Protein AF-A0A4V1UV53-F1 (afdb_monomer_lite)

pLDDT: mean 83.76, std 18.91, range [35.44, 98.06]

Secondary structure (DSSP, 8-state):
-----------PPP-PPPHHHHHH--TT-BHHHHHHHHTS--SEEEEEE-TTS-EEEEEEEE-TTS-EEEEEEETTEEEEEEEE-TTSPPPP-

Structure (mmCIF, N/CA/C/O backbone):
data_AF-A0A4V1UV53-F1
#
_entry.id   AF-A0A4V1UV53-F1
#
loop_
_atom_site.group_PDB
_atom_site.id
_atom_site.type_symbol
_atom_site.label_atom_id
_atom_site.label_alt_id
_atom_site.label_comp_id
_atom_site.label_asym_id
_atom_site.label_entity_id
_atom_site.label_seq_id
_atom_site.pdbx_PDB_ins_code
_atom_site.Cartn_x
_atom_site.Cartn_y
_atom_site.Cartn_z
_atom_site.occupancy
_atom_site.B_iso_or_equiv
_atom_site.auth_seq_id
_atom_site.auth_comp_id
_atom_site.auth_asym_id
_atom_site.auth_atom_id
_atom_site.pdbx_PDB_model_num
ATOM 1 N N . MET A 1 1 ? 21.544 -8.860 33.451 1.00 40.00 1 MET A N 1
ATOM 2 C CA . MET A 1 1 ? 21.473 -8.781 31.979 1.00 40.00 1 MET A CA 1
ATOM 3 C C . MET A 1 1 ? 20.054 -9.144 31.585 1.00 40.00 1 MET A C 1
ATOM 5 O O . MET A 1 1 ? 19.663 -10.273 31.836 1.00 40.00 1 MET A O 1
ATOM 9 N N . SER A 1 2 ? 19.265 -8.195 31.082 1.00 39.00 2 SER A N 1
ATOM 10 C CA . SER A 1 2 ? 17.912 -8.469 30.586 1.00 39.00 2 SER A CA 1
ATOM 11 C C . SER A 1 2 ? 17.905 -8.157 29.099 1.00 39.00 2 SER A C 1
ATOM 13 O O . SER A 1 2 ? 17.986 -6.995 28.712 1.00 39.00 2 SER A O 1
ATOM 15 N N . ALA A 1 3 ? 17.897 -9.205 28.282 1.00 42.25 3 ALA A N 1
ATOM 16 C CA . ALA A 1 3 ? 17.638 -9.116 26.856 1.00 42.25 3 ALA A CA 1
ATOM 17 C C . ALA A 1 3 ? 16.131 -9.286 26.658 1.00 42.25 3 ALA A C 1
ATOM 19 O O . ALA A 1 3 ? 15.566 -10.293 27.082 1.00 42.25 3 ALA A O 1
ATOM 20 N N . LEU A 1 4 ? 15.480 -8.305 26.036 1.00 40.34 4 LEU A N 1
ATOM 21 C CA . LEU A 1 4 ? 14.084 -8.405 25.632 1.00 40.34 4 LEU A CA 1
ATOM 22 C C . LEU A 1 4 ? 13.873 -7.687 24.302 1.00 40.34 4 LEU A C 1
ATOM 24 O O . LEU A 1 4 ? 14.301 -6.552 24.116 1.00 40.34 4 LEU A O 1
ATOM 28 N N . ALA A 1 5 ? 13.166 -8.411 23.437 1.00 35.44 5 ALA A N 1
ATOM 29 C CA . ALA A 1 5 ? 12.631 -8.051 22.135 1.00 35.44 5 ALA A CA 1
ATOM 30 C C . ALA A 1 5 ? 13.660 -7.819 21.017 1.00 35.44 5 ALA A C 1
ATOM 32 O O . ALA A 1 5 ? 14.179 -6.726 20.807 1.00 35.44 5 ALA A O 1
ATOM 33 N N . PHE A 1 6 ? 13.833 -8.860 20.196 1.00 35.44 6 PHE A N 1
ATOM 34 C CA . PHE A 1 6 ? 14.094 -8.670 18.777 1.00 35.44 6 PHE A CA 1
ATOM 35 C C . PHE A 1 6 ? 13.020 -7.721 18.229 1.00 35.44 6 PHE A C 1
ATOM 37 O O . PHE A 1 6 ? 11.888 -8.131 17.971 1.00 35.44 6 PHE A O 1
ATOM 44 N N . VAL A 1 7 ? 13.376 -6.450 18.036 1.00 45.84 7 VAL A N 1
ATOM 45 C CA . VAL A 1 7 ? 12.745 -5.608 17.022 1.00 45.84 7 VAL A CA 1
ATOM 46 C C . VAL A 1 7 ? 13.142 -6.242 15.699 1.00 45.84 7 VAL A C 1
ATOM 48 O O . VAL A 1 7 ? 14.133 -5.879 15.069 1.00 45.84 7 VAL A O 1
ATOM 51 N N . GLY A 1 8 ? 12.411 -7.285 15.318 1.00 39.47 8 GLY A N 1
ATOM 52 C CA . GLY A 1 8 ? 12.401 -7.747 13.951 1.00 39.47 8 GLY A CA 1
ATOM 53 C C . GLY A 1 8 ? 11.785 -6.629 13.128 1.00 39.47 8 GLY A C 1
ATOM 54 O O . GLY A 1 8 ? 10.583 -6.641 12.886 1.00 39.47 8 GLY A O 1
ATOM 55 N N . CYS A 1 9 ? 12.600 -5.659 12.704 1.00 43.88 9 CYS A N 1
ATOM 56 C CA . CYS A 1 9 ? 12.385 -4.996 11.429 1.00 43.88 9 CYS A CA 1
ATOM 57 C C . CYS A 1 9 ? 12.332 -6.134 10.414 1.00 43.88 9 CYS A C 1
ATOM 59 O O . CYS A 1 9 ? 13.368 -6.623 9.966 1.00 43.88 9 CYS A O 1
ATOM 61 N N . GLY A 1 10 ? 11.128 -6.655 10.181 1.00 44.88 10 GLY A N 1
ATOM 62 C CA . GLY A 1 10 ? 10.856 -7.728 9.246 1.00 44.88 10 GLY A CA 1
ATOM 63 C C . GLY A 1 10 ? 11.096 -7.204 7.846 1.00 44.88 10 GLY A C 1
ATOM 64 O O . GLY A 1 10 ? 10.150 -6.920 7.122 1.00 44.88 10 GLY A O 1
ATOM 65 N N . LEU A 1 11 ? 12.370 -7.066 7.484 1.00 47.84 11 LEU A N 1
ATOM 66 C CA . LEU A 1 11 ? 12.853 -6.914 6.125 1.00 47.84 11 LEU A CA 1
ATOM 67 C C . LEU A 1 11 ? 12.535 -8.225 5.403 1.00 47.84 11 LEU A C 1
ATOM 69 O O . LEU A 1 11 ? 13.405 -9.059 5.158 1.00 47.84 11 LEU A O 1
ATOM 73 N N . ARG A 1 12 ? 11.252 -8.438 5.091 1.00 54.16 12 ARG A N 1
ATOM 74 C CA . ARG A 1 12 ? 10.916 -9.271 3.945 1.00 54.16 12 ARG A CA 1
ATOM 75 C C . ARG A 1 12 ? 11.553 -8.579 2.741 1.00 54.16 12 ARG A C 1
ATOM 77 O O . ARG A 1 12 ? 11.434 -7.358 2.629 1.00 54.16 12 ARG A O 1
ATOM 84 N N . PRO A 1 13 ? 12.279 -9.316 1.889 1.00 55.59 13 PRO A N 1
ATOM 85 C CA . PRO A 1 13 ? 12.889 -8.715 0.721 1.00 55.59 13 PRO A CA 1
ATOM 86 C C . PRO A 1 13 ? 11.792 -8.062 -0.130 1.00 55.59 13 PRO A C 1
ATOM 88 O O . PRO A 1 13 ? 10.707 -8.646 -0.248 1.00 55.59 13 PRO A O 1
ATOM 91 N N . PRO A 1 14 ? 12.055 -6.879 -0.714 1.00 61.88 14 PRO A N 1
ATOM 92 C CA . PRO A 1 14 ? 11.133 -6.262 -1.652 1.00 61.88 14 PRO A CA 1
ATOM 93 C C . PRO A 1 14 ? 10.726 -7.280 -2.717 1.00 61.88 14 PRO A C 1
ATOM 95 O O . PRO A 1 14 ? 11.569 -7.943 -3.336 1.00 61.88 14 PRO A O 1
ATOM 98 N N . ARG A 1 15 ? 9.414 -7.449 -2.876 1.00 84.25 15 ARG A N 1
ATOM 99 C CA . ARG A 1 15 ? 8.798 -8.390 -3.811 1.00 84.25 15 ARG A CA 1
ATOM 100 C C . ARG A 1 15 ? 7.805 -7.649 -4.683 1.00 84.25 15 ARG A C 1
ATOM 102 O O . ARG A 1 15 ? 7.234 -6.650 -4.264 1.00 84.25 15 ARG A O 1
ATOM 109 N N . ASN A 1 16 ? 7.564 -8.202 -5.864 1.00 91.19 16 ASN A N 1
ATOM 110 C CA . ASN A 1 16 ? 6.524 -7.682 -6.729 1.00 91.19 16 ASN A CA 1
ATOM 111 C C . ASN A 1 16 ? 5.156 -7.934 -6.085 1.00 91.19 16 ASN A C 1
ATOM 113 O O . ASN A 1 16 ? 4.897 -9.048 -5.608 1.00 91.19 16 ASN A O 1
ATOM 117 N N . VAL A 1 17 ? 4.305 -6.915 -6.113 1.00 93.00 17 VAL A N 1
ATOM 118 C CA . VAL A 1 17 ? 2.866 -7.051 -5.908 1.00 93.00 17 VAL A CA 1
ATOM 119 C C . VAL A 1 17 ? 2.308 -7.749 -7.140 1.00 93.00 17 VAL A C 1
ATOM 121 O O . VAL A 1 17 ? 2.519 -7.287 -8.262 1.00 93.00 17 VAL A O 1
ATOM 124 N N . THR A 1 18 ? 1.647 -8.888 -6.957 1.00 93.06 18 THR A N 1
ATOM 125 C CA . THR A 1 18 ? 1.055 -9.604 -8.093 1.00 93.06 18 THR A CA 1
ATOM 126 C C . THR A 1 18 ? -0.262 -8.946 -8.523 1.00 93.06 18 THR A C 1
ATOM 128 O O . THR A 1 18 ? -0.920 -8.293 -7.706 1.00 93.06 18 THR A O 1
ATOM 131 N N . PRO A 1 19 ? -0.716 -9.148 -9.774 1.00 91.69 19 PRO A N 1
ATOM 132 C CA . PRO A 1 19 ? -2.031 -8.670 -10.207 1.00 91.69 19 PRO A CA 1
ATOM 133 C C . PRO A 1 19 ? -3.184 -9.204 -9.343 1.00 91.69 19 PRO A C 1
ATOM 135 O O . PRO A 1 19 ? -4.163 -8.503 -9.101 1.00 91.69 19 PRO A O 1
ATOM 138 N N . GLU A 1 20 ? -3.058 -10.437 -8.848 1.00 94.31 20 GLU A N 1
ATOM 139 C CA . GLU A 1 20 ? -4.040 -11.075 -7.966 1.00 94.31 20 GLU A CA 1
ATOM 140 C C . GLU A 1 20 ? -4.102 -10.390 -6.596 1.00 94.31 20 GLU A C 1
ATOM 142 O O . GLU A 1 20 ? -5.191 -10.114 -6.097 1.00 94.31 20 GLU A O 1
ATOM 147 N N . GLU A 1 21 ? -2.947 -10.075 -6.002 1.00 95.38 21 GLU A N 1
ATOM 148 C CA . GLU A 1 21 ? -2.860 -9.341 -4.735 1.00 95.38 21 GLU A CA 1
ATOM 149 C C . GLU A 1 21 ? -3.404 -7.921 -4.894 1.00 95.38 21 GLU A C 1
ATOM 151 O O . GLU A 1 21 ? -4.216 -7.478 -4.081 1.00 95.38 21 GLU A O 1
ATOM 156 N N . TYR A 1 22 ? -3.023 -7.228 -5.972 1.00 94.88 22 TYR A N 1
ATOM 157 C CA . TYR A 1 22 ? -3.537 -5.895 -6.279 1.00 94.88 22 TYR A CA 1
ATOM 158 C C . TYR A 1 22 ? -5.062 -5.902 -6.461 1.00 94.88 22 TYR A C 1
ATOM 160 O O . TYR A 1 22 ? -5.756 -5.065 -5.885 1.00 94.88 22 TYR A O 1
ATOM 168 N N . GLY A 1 23 ? -5.606 -6.884 -7.186 1.00 96.06 23 GLY A N 1
ATOM 169 C CA . GLY A 1 23 ? -7.047 -7.027 -7.418 1.00 96.06 23 GLY A CA 1
ATOM 170 C C . GLY A 1 23 ? -7.873 -7.312 -6.156 1.00 96.06 23 GLY A C 1
ATOM 171 O O . GLY A 1 23 ? -9.090 -7.111 -6.157 1.00 96.06 23 GLY A O 1
ATOM 172 N N . GLN A 1 24 ? -7.241 -7.753 -5.066 1.00 97.44 24 GLN A N 1
ATOM 173 C CA . GLN A 1 24 ? -7.902 -7.932 -3.770 1.00 97.44 24 GLN A CA 1
ATOM 174 C C . GLN A 1 24 ? -8.001 -6.634 -2.962 1.00 97.44 24 GLN A C 1
ATOM 176 O O . GLN A 1 24 ? -8.830 -6.560 -2.049 1.00 97.44 24 GLN A O 1
ATOM 181 N N . LEU A 1 25 ? -7.189 -5.621 -3.276 1.00 97.12 25 LEU A N 1
ATOM 182 C CA . LEU A 1 25 ? -7.181 -4.347 -2.565 1.00 97.12 25 LEU A CA 1
ATOM 183 C C . LEU A 1 25 ? -8.471 -3.569 -2.833 1.00 97.12 25 LEU A C 1
ATOM 185 O O . LEU A 1 25 ? -8.950 -3.474 -3.962 1.00 97.12 25 LEU A O 1
ATOM 189 N N . LYS A 1 26 ? -9.042 -2.985 -1.776 1.00 96.81 26 LYS A N 1
ATOM 190 C CA . LYS A 1 26 ? -10.281 -2.202 -1.853 1.00 96.81 26 LYS A CA 1
ATOM 191 C C . LYS A 1 26 ? -10.189 -0.957 -0.986 1.00 96.81 26 LYS A C 1
ATOM 193 O O . LYS A 1 26 ? -9.477 -0.931 0.019 1.00 96.81 26 LYS A O 1
ATOM 198 N N . SER A 1 27 ? -10.960 0.059 -1.358 1.00 95.88 27 SER A N 1
ATOM 199 C CA . SER A 1 27 ? -11.172 1.242 -0.525 1.00 95.88 27 SER A CA 1
ATOM 200 C C . SER A 1 27 ? -11.671 0.856 0.872 1.00 95.88 27 SER A C 1
ATOM 202 O O . SER A 1 27 ? -12.265 -0.204 1.064 1.00 95.88 27 SER A O 1
ATOM 204 N N . ASP A 1 28 ? -11.404 1.721 1.850 1.00 97.25 28 ASP A N 1
ATOM 2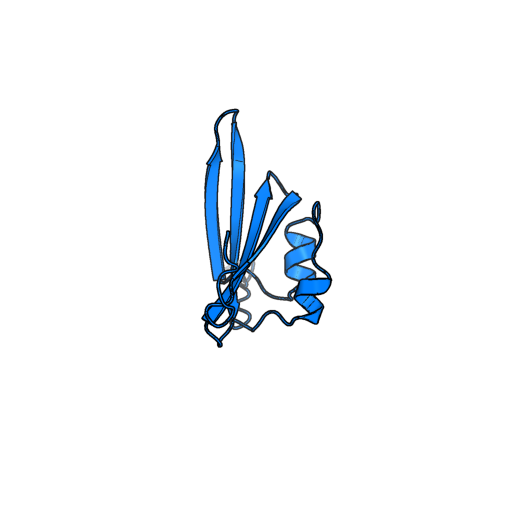05 C CA . ASP A 1 28 ? -11.714 1.538 3.275 1.00 97.25 28 ASP A CA 1
ATOM 206 C C . ASP A 1 28 ? -10.994 0.380 3.990 1.00 97.25 28 ASP A C 1
ATOM 208 O O . ASP A 1 28 ? -11.149 0.250 5.206 1.00 97.25 28 ASP A O 1
ATOM 212 N N . MET A 1 29 ? -10.162 -0.415 3.303 1.00 98.06 29 MET A N 1
ATOM 213 C CA . MET A 1 29 ? -9.285 -1.385 3.967 1.00 98.06 29 MET A CA 1
ATOM 214 C C . MET A 1 29 ? -8.295 -0.691 4.907 1.00 98.06 29 MET A C 1
ATOM 216 O O . MET A 1 29 ? -7.776 0.386 4.602 1.00 98.06 29 MET A O 1
ATOM 220 N N . SER A 1 30 ? -8.007 -1.346 6.032 1.00 97.75 30 SER A N 1
ATOM 221 C CA . SER A 1 30 ? -6.968 -0.910 6.971 1.00 97.75 30 SER A CA 1
ATOM 222 C C . SER A 1 30 ? -5.563 -1.102 6.405 1.00 97.75 30 SER A C 1
ATOM 224 O O . SER A 1 30 ? -5.334 -1.996 5.580 1.00 97.75 30 SER A O 1
ATOM 226 N N . TYR A 1 31 ? -4.584 -0.355 6.924 1.00 95.88 31 TYR A N 1
ATOM 227 C CA . TYR A 1 31 ? -3.170 -0.579 6.597 1.00 95.88 31 TYR A CA 1
ATOM 228 C C . TYR A 1 31 ? -2.754 -2.038 6.826 1.00 95.88 31 TYR A C 1
ATOM 230 O O . TYR A 1 31 ? -2.094 -2.655 5.990 1.00 95.88 31 TYR A O 1
ATOM 238 N N . ARG A 1 32 ? -3.197 -2.620 7.945 1.00 96.56 32 ARG A N 1
ATOM 239 C CA . ARG A 1 32 ? -2.868 -4.001 8.308 1.00 96.56 32 ARG A CA 1
ATOM 240 C C . ARG A 1 32 ? -3.444 -5.013 7.318 1.00 96.56 32 ARG A C 1
ATOM 242 O O . ARG A 1 32 ? -2.757 -5.975 6.978 1.00 96.56 32 ARG A O 1
ATOM 249 N N . GLN A 1 33 ? -4.682 -4.820 6.858 1.00 97.75 33 GLN A N 1
ATOM 250 C CA . GLN A 1 33 ? -5.287 -5.695 5.846 1.00 97.75 33 GLN A CA 1
ATOM 251 C C . GLN A 1 33 ? -4.513 -5.629 4.532 1.00 97.75 33 GLN A C 1
ATOM 253 O O . GLN A 1 33 ? -4.189 -6.673 3.976 1.00 97.75 33 GLN A O 1
ATOM 258 N N . VAL A 1 34 ? -4.149 -4.424 4.092 1.00 97.25 34 VAL A N 1
ATOM 259 C CA . VAL A 1 34 ? -3.344 -4.215 2.882 1.00 97.25 34 VAL A CA 1
ATOM 260 C C . VAL A 1 34 ? -2.000 -4.941 2.971 1.00 97.25 34 VAL A C 1
ATOM 262 O O . VAL A 1 34 ? -1.676 -5.732 2.090 1.00 97.25 34 VAL A O 1
ATOM 265 N N . VAL A 1 35 ? -1.241 -4.745 4.055 1.00 95.31 35 VAL A N 1
ATOM 266 C CA . VAL A 1 35 ? 0.053 -5.428 4.258 1.00 95.31 35 VAL A CA 1
ATOM 267 C C . VAL A 1 35 ? -0.115 -6.947 4.327 1.00 95.31 35 VAL A C 1
ATOM 269 O O . VAL A 1 35 ? 0.749 -7.684 3.862 1.00 95.31 35 VAL A O 1
ATOM 272 N N . THR A 1 36 ? -1.234 -7.433 4.870 1.00 95.75 36 THR A N 1
ATOM 273 C CA . THR A 1 36 ? -1.531 -8.873 4.915 1.00 95.75 36 THR A CA 1
ATOM 274 C C . THR A 1 36 ? -1.798 -9.436 3.518 1.00 95.75 36 THR A C 1
ATOM 276 O O . THR A 1 36 ? -1.283 -10.506 3.211 1.00 95.75 36 THR A O 1
ATOM 279 N N . ILE A 1 37 ? -2.551 -8.718 2.677 1.00 95.75 37 ILE A N 1
ATOM 280 C CA . ILE A 1 37 ? -2.848 -9.111 1.288 1.00 95.75 37 ILE A CA 1
ATOM 281 C C . ILE A 1 37 ? -1.571 -9.117 0.442 1.00 95.75 37 ILE A C 1
ATOM 283 O O . ILE A 1 37 ? -1.277 -10.108 -0.213 1.00 95.75 37 ILE A O 1
ATOM 287 N N . ILE A 1 38 ? -0.786 -8.037 0.491 1.00 94.06 38 ILE A N 1
ATOM 288 C CA . ILE A 1 38 ? 0.466 -7.920 -0.278 1.00 94.06 38 ILE A CA 1
ATOM 289 C C . ILE A 1 38 ? 1.552 -8.854 0.291 1.00 94.06 38 ILE A C 1
ATOM 291 O O . ILE A 1 38 ? 2.474 -9.300 -0.396 1.00 94.06 38 ILE A O 1
ATOM 295 N N . GLY A 1 39 ? 1.478 -9.151 1.586 1.00 92.69 39 GLY A N 1
ATOM 296 C CA . GLY A 1 39 ? 2.458 -9.972 2.282 1.00 92.69 39 GLY A CA 1
ATOM 297 C C . GLY A 1 39 ? 3.816 -9.287 2.465 1.00 92.69 39 GLY A C 1
ATOM 298 O O . GLY A 1 39 ? 4.804 -9.979 2.726 1.00 92.69 39 GLY A O 1
ATOM 299 N N . ALA A 1 40 ? 3.896 -7.961 2.341 1.00 91.44 40 ALA A N 1
ATOM 300 C CA . ALA A 1 40 ? 5.114 -7.186 2.567 1.00 91.44 40 ALA A CA 1
ATOM 301 C C . ALA A 1 40 ? 4.800 -5.762 3.049 1.00 91.44 40 ALA A C 1
ATOM 303 O O . ALA A 1 40 ? 3.788 -5.170 2.669 1.00 91.44 40 ALA A O 1
ATOM 304 N N . GLU A 1 41 ? 5.696 -5.210 3.867 1.00 93.75 41 GLU A N 1
ATOM 305 C CA . GLU A 1 41 ? 5.693 -3.786 4.216 1.00 93.75 41 GLU A CA 1
ATOM 306 C C . GLU A 1 41 ? 6.043 -2.933 2.980 1.00 93.75 41 GLU A C 1
ATOM 308 O O . GLU A 1 41 ? 6.725 -3.429 2.078 1.00 93.75 41 GLU A O 1
ATOM 313 N N . PRO A 1 42 ? 5.577 -1.674 2.902 1.00 94.00 42 PRO A N 1
ATOM 314 C CA . PRO A 1 42 ? 5.887 -0.797 1.778 1.00 94.00 42 PRO A CA 1
ATOM 315 C C . PRO A 1 42 ? 7.366 -0.398 1.753 1.00 94.00 42 PRO A C 1
ATOM 317 O O . PRO A 1 42 ? 7.974 -0.140 2.791 1.00 94.00 42 PRO A O 1
ATOM 320 N N . ASP A 1 43 ? 7.913 -0.237 0.549 1.00 93.56 43 ASP A N 1
ATOM 321 C CA . ASP A 1 43 ? 9.267 0.279 0.317 1.00 93.56 43 ASP A CA 1
ATOM 322 C C . ASP A 1 43 ? 9.422 1.748 0.721 1.00 93.56 43 ASP A C 1
ATOM 324 O O . ASP A 1 43 ? 10.518 2.206 1.048 1.00 93.56 43 ASP A O 1
ATOM 328 N N . LYS A 1 44 ? 8.331 2.519 0.654 1.00 93.00 44 LYS A N 1
ATOM 329 C CA . LYS A 1 44 ? 8.316 3.934 1.030 1.00 93.00 44 LYS A CA 1
ATOM 330 C C . LYS A 1 44 ? 7.044 4.289 1.784 1.00 93.00 44 LYS A C 1
ATOM 332 O O . LYS A 1 44 ? 5.951 3.889 1.386 1.00 93.00 44 LYS A O 1
ATOM 337 N N . VAL A 1 45 ? 7.197 5.105 2.823 1.00 95.25 45 VAL A N 1
ATOM 338 C CA . VAL A 1 45 ? 6.093 5.719 3.562 1.00 95.25 45 VAL A CA 1
ATOM 339 C C . VAL A 1 45 ? 6.310 7.227 3.607 1.00 95.25 45 VAL A C 1
ATOM 341 O O . VAL A 1 45 ? 7.326 7.692 4.118 1.00 95.25 45 VAL A O 1
ATOM 344 N N . ASP A 1 46 ? 5.346 7.983 3.092 1.00 94.81 46 ASP A N 1
ATOM 345 C CA . ASP A 1 46 ? 5.301 9.441 3.163 1.00 94.81 46 ASP A CA 1
ATOM 346 C C . ASP A 1 46 ? 4.109 9.884 4.020 1.00 94.81 46 ASP A C 1
ATOM 348 O O . ASP A 1 46 ? 3.028 9.293 3.964 1.00 94.81 46 ASP A O 1
ATOM 352 N N . HIS A 1 47 ? 4.284 10.956 4.790 1.00 93.88 47 HIS A N 1
ATOM 353 C CA . HIS A 1 47 ? 3.222 11.551 5.598 1.00 93.88 47 HIS A CA 1
ATOM 354 C C . HIS A 1 47 ? 2.960 12.985 5.151 1.00 93.88 47 HIS A C 1
ATOM 356 O O . HIS A 1 47 ? 3.888 13.786 5.046 1.00 93.88 47 HIS A O 1
ATOM 362 N N . ALA A 1 48 ? 1.692 13.328 4.943 1.00 90.00 48 ALA A N 1
ATOM 363 C CA . ALA A 1 48 ? 1.274 14.684 4.612 1.00 90.00 48 ALA A CA 1
ATOM 364 C C . ALA A 1 48 ? 0.200 15.165 5.589 1.00 90.00 48 ALA A C 1
ATOM 366 O O . ALA A 1 48 ? -0.735 14.438 5.924 1.00 90.00 48 ALA A O 1
ATOM 367 N N . LYS A 1 49 ? 0.323 16.416 6.036 1.00 87.44 49 LYS A N 1
ATOM 368 C CA . LYS A 1 49 ? -0.768 17.124 6.712 1.00 87.44 49 LYS A CA 1
ATOM 369 C C . LYS A 1 49 ? -1.556 17.875 5.654 1.00 87.44 49 LYS A C 1
ATOM 371 O O . LYS A 1 49 ? -0.972 18.660 4.910 1.00 87.44 49 LYS A O 1
ATOM 376 N N . VAL A 1 50 ? -2.861 17.646 5.592 1.00 82.81 50 VAL A N 1
ATOM 377 C CA . VAL A 1 50 ? -3.745 18.368 4.673 1.00 82.81 50 VAL A CA 1
ATOM 378 C C . VAL A 1 50 ? -4.566 19.423 5.422 1.00 82.81 50 VAL A C 1
ATOM 380 O O . VAL A 1 50 ? -4.753 19.321 6.643 1.00 82.81 50 VAL A O 1
ATOM 383 N N . PRO A 1 51 ? -5.055 20.466 4.723 1.00 80.00 51 PRO A N 1
ATOM 384 C CA . PRO A 1 51 ? -5.947 21.455 5.319 1.00 80.00 51 PRO A CA 1
ATOM 385 C C . PRO A 1 51 ? -7.151 20.784 5.990 1.00 80.00 51 PRO A C 1
ATOM 387 O O . PRO A 1 51 ? -7.653 19.779 5.491 1.00 80.00 51 PRO A O 1
ATOM 390 N N . ARG A 1 52 ? -7.635 21.369 7.094 1.00 81.62 52 ARG A N 1
ATOM 391 C CA . ARG A 1 52 ? -8.663 20.806 8.003 1.00 81.62 52 ARG A CA 1
ATOM 392 C C . ARG A 1 52 ? -8.175 19.717 8.968 1.00 81.62 52 ARG A C 1
ATOM 394 O O . ARG A 1 52 ? -8.990 19.084 9.625 1.00 81.62 52 ARG A O 1
ATOM 401 N N . GLY A 1 53 ? -6.860 19.547 9.117 1.00 76.88 53 GLY A N 1
ATOM 402 C CA . GLY A 1 53 ? -6.276 18.746 10.200 1.00 76.88 53 GLY A CA 1
ATOM 403 C C . GLY A 1 53 ? -6.235 17.240 9.944 1.00 76.88 53 GLY A C 1
ATOM 404 O O . GLY A 1 53 ? -5.781 16.501 10.814 1.00 76.88 53 GLY A O 1
ATOM 405 N N . ALA A 1 54 ? -6.651 16.779 8.762 1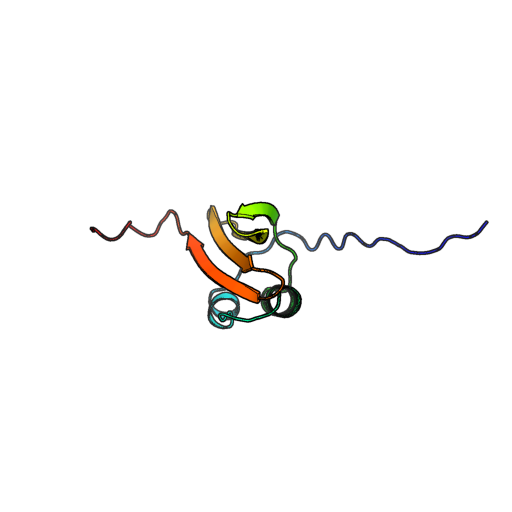.00 82.81 54 ALA A N 1
ATOM 406 C CA . ALA A 1 54 ? -6.483 15.383 8.382 1.00 82.81 54 ALA A CA 1
ATOM 407 C C . ALA A 1 54 ? -5.003 15.060 8.102 1.00 82.81 54 ALA A C 1
ATOM 409 O O . ALA A 1 54 ? -4.220 15.896 7.632 1.00 82.81 54 ALA A O 1
ATOM 410 N N . SER A 1 55 ? -4.617 13.825 8.415 1.00 88.62 55 SER A N 1
ATOM 411 C CA . SER A 1 55 ? -3.305 13.264 8.111 1.00 88.62 55 SER A CA 1
ATOM 412 C C . SER A 1 55 ? -3.448 12.195 7.037 1.00 88.62 55 SER A C 1
ATOM 414 O O . SER A 1 55 ? -4.286 11.296 7.130 1.00 88.62 55 SER A O 1
ATOM 416 N N . LEU A 1 56 ? -2.609 12.307 6.014 1.00 94.56 56 LEU A N 1
ATOM 417 C CA . LEU A 1 56 ? -2.481 11.307 4.971 1.00 94.56 56 LEU A CA 1
ATOM 418 C C . LEU A 1 56 ? -1.187 10.526 5.176 1.00 94.56 56 LEU A C 1
ATOM 420 O O . LEU A 1 56 ? -0.137 11.108 5.467 1.00 94.56 56 LEU A O 1
ATOM 424 N N . LYS A 1 57 ? -1.266 9.209 5.006 1.00 95.62 57 LYS A N 1
ATOM 425 C CA . LYS A 1 57 ? -0.115 8.306 4.924 1.00 95.62 57 LYS A CA 1
ATOM 426 C C . LYS A 1 57 ? -0.123 7.682 3.537 1.00 95.62 57 LYS A C 1
ATOM 428 O O . LYS A 1 57 ? -1.069 6.979 3.204 1.00 95.62 57 LYS A O 1
ATOM 433 N N . THR A 1 58 ? 0.907 7.915 2.739 1.00 96.81 58 THR A N 1
ATOM 434 C CA . THR A 1 58 ? 1.058 7.280 1.427 1.00 96.81 58 THR A CA 1
ATOM 435 C C . THR A 1 58 ? 2.123 6.201 1.512 1.00 96.81 58 THR A C 1
ATOM 437 O O . THR A 1 58 ? 3.261 6.472 1.884 1.00 96.81 58 THR A O 1
ATOM 440 N N . CYS A 1 59 ? 1.747 4.978 1.167 1.00 96.88 59 CYS A N 1
ATOM 441 C CA . CYS A 1 59 ? 2.610 3.806 1.136 1.00 96.88 59 CYS A CA 1
ATOM 442 C C . CYS A 1 59 ? 2.881 3.425 -0.319 1.00 96.88 59 CYS A C 1
ATOM 444 O O . CYS A 1 59 ? 1.956 3.433 -1.130 1.00 96.88 59 CYS A O 1
ATOM 446 N N . THR A 1 60 ? 4.127 3.099 -0.656 1.00 96.00 60 THR A N 1
ATOM 447 C CA . THR A 1 60 ? 4.516 2.677 -2.009 1.00 96.00 60 THR A CA 1
ATOM 448 C C . THR A 1 60 ? 5.236 1.339 -1.961 1.00 96.00 60 THR A C 1
ATOM 450 O O . THR A 1 60 ? 6.206 1.211 -1.218 1.00 96.00 60 THR A O 1
ATOM 453 N N . TRP A 1 61 ? 4.798 0.391 -2.786 1.00 95.00 61 TRP A N 1
ATOM 454 C CA . TRP A 1 61 ? 5.493 -0.860 -3.091 1.00 95.00 61 TRP A CA 1
ATOM 455 C C . TRP A 1 61 ? 6.070 -0.775 -4.501 1.00 95.00 61 TRP A C 1
ATOM 457 O O . TRP A 1 61 ? 5.378 -0.332 -5.422 1.00 95.00 61 TRP A O 1
ATOM 467 N N . LYS A 1 62 ? 7.332 -1.162 -4.671 1.00 93.88 62 LYS A N 1
ATOM 468 C CA . LYS A 1 62 ? 8.039 -1.118 -5.950 1.00 93.88 62 LYS A CA 1
ATOM 469 C C . LYS A 1 62 ? 8.211 -2.516 -6.518 1.00 93.88 62 LYS A C 1
ATOM 471 O O . LYS A 1 62 ? 8.823 -3.380 -5.893 1.00 93.88 62 LYS A O 1
ATOM 476 N N . ASN A 1 63 ? 7.744 -2.708 -7.742 1.00 92.56 63 ASN A N 1
ATOM 477 C CA . ASN A 1 63 ? 7.978 -3.931 -8.488 1.00 92.56 63 ASN A CA 1
ATOM 478 C C . ASN A 1 63 ? 9.317 -3.843 -9.237 1.00 92.56 63 ASN A C 1
ATOM 480 O O . ASN A 1 63 ? 9.804 -2.765 -9.586 1.00 92.56 63 ASN A O 1
ATOM 484 N N . LYS A 1 64 ? 9.930 -4.999 -9.505 1.00 90.88 64 LYS A N 1
ATOM 485 C CA . LYS A 1 64 ? 11.223 -5.106 -10.204 1.00 90.88 64 LYS A CA 1
ATOM 486 C C . LYS A 1 64 ? 11.190 -4.625 -11.655 1.00 90.88 64 LYS A C 1
ATOM 488 O O . LYS A 1 64 ? 12.236 -4.272 -12.187 1.00 90.88 64 LYS A O 1
ATOM 493 N N . ASP A 1 65 ? 10.021 -4.634 -12.284 1.00 87.94 65 ASP A N 1
ATOM 494 C CA . ASP A 1 65 ? 9.808 -4.124 -13.644 1.00 87.94 65 ASP A CA 1
ATOM 495 C C . ASP A 1 65 ? 9.716 -2.586 -13.702 1.00 87.94 65 ASP A C 1
ATOM 497 O O . ASP A 1 65 ? 9.593 -2.013 -14.781 1.00 87.94 65 ASP A O 1
ATOM 501 N N . GLY A 1 66 ? 9.814 -1.908 -12.553 1.00 88.88 66 GLY A N 1
ATOM 502 C CA . GLY A 1 66 ? 9.718 -0.456 -12.446 1.00 88.88 66 GLY A CA 1
ATOM 503 C C . GLY A 1 66 ? 8.291 0.063 -12.266 1.00 88.88 66 GLY A C 1
ATOM 504 O O . GLY A 1 66 ? 8.126 1.266 -12.047 1.00 88.88 66 GLY A O 1
ATOM 505 N N . SER A 1 67 ? 7.278 -0.809 -12.304 1.00 92.00 67 SER A N 1
ATOM 506 C CA . SER A 1 67 ? 5.925 -0.462 -11.871 1.00 92.00 67 SER A CA 1
ATOM 507 C C . SER A 1 67 ? 5.854 -0.293 -10.349 1.00 92.00 67 SER A C 1
ATOM 509 O O . SER A 1 67 ? 6.733 -0.722 -9.591 1.00 92.00 67 SER A O 1
ATOM 511 N N . LEU A 1 68 ? 4.822 0.402 -9.884 1.00 94.00 68 LEU A N 1
ATOM 512 C CA . LEU A 1 68 ? 4.649 0.793 -8.492 1.00 94.00 68 LEU A CA 1
ATOM 513 C C . LEU A 1 68 ? 3.184 0.645 -8.091 1.00 94.00 68 LEU A C 1
ATOM 515 O O . LEU A 1 68 ? 2.295 1.049 -8.837 1.00 94.00 68 LEU A O 1
ATOM 519 N N . VAL A 1 69 ? 2.936 0.193 -6.866 1.00 96.12 69 VAL A N 1
ATOM 520 C CA . VAL A 1 69 ? 1.621 0.289 -6.222 1.00 96.12 69 VAL A CA 1
ATOM 521 C C . VAL A 1 69 ? 1.691 1.363 -5.147 1.00 96.12 69 VAL A C 1
ATOM 523 O O . VAL A 1 69 ? 2.491 1.272 -4.218 1.00 96.12 69 VAL A O 1
ATOM 526 N N . GLY A 1 70 ? 0.862 2.394 -5.274 1.00 96.12 70 GLY A N 1
ATOM 527 C CA . GLY A 1 70 ? 0.719 3.476 -4.307 1.00 96.12 70 GLY A CA 1
ATOM 528 C C . GLY A 1 70 ? -0.633 3.406 -3.609 1.00 96.12 70 GLY A C 1
ATOM 529 O O . GLY A 1 70 ? -1.666 3.276 -4.262 1.00 96.12 70 GLY A O 1
ATOM 530 N N . ILE A 1 71 ? -0.644 3.520 -2.283 1.00 97.69 71 ILE A N 1
ATOM 531 C CA . ILE A 1 71 ? -1.883 3.556 -1.501 1.00 97.69 71 ILE A CA 1
ATOM 532 C C . ILE A 1 71 ? -1.827 4.717 -0.522 1.00 97.69 71 ILE A C 1
ATOM 534 O O . ILE A 1 71 ? -0.936 4.778 0.326 1.00 97.69 71 ILE A O 1
ATOM 538 N N . THR A 1 72 ? -2.795 5.623 -0.616 1.00 97.19 72 THR A N 1
ATOM 539 C CA . THR A 1 72 ? -2.969 6.720 0.336 1.00 97.19 72 THR A CA 1
ATOM 540 C C . THR A 1 72 ? -4.070 6.376 1.324 1.00 97.19 72 THR A C 1
ATOM 542 O O . THR A 1 72 ? -5.208 6.082 0.951 1.00 97.19 72 THR A O 1
ATOM 545 N N . PHE A 1 73 ? -3.716 6.458 2.598 1.00 96.75 73 PHE A N 1
ATOM 546 C CA . PHE A 1 73 ? -4.589 6.2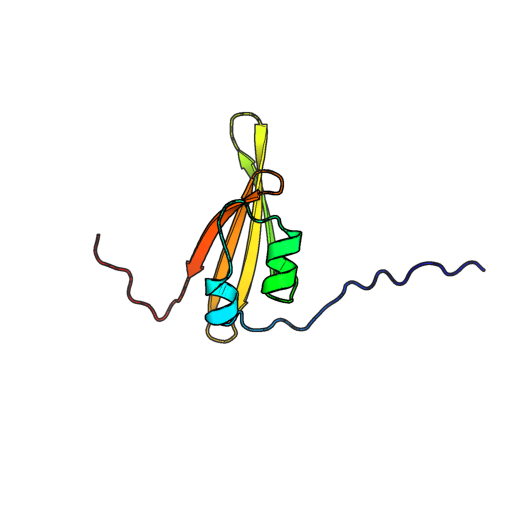80 3.741 1.00 96.75 73 PHE A CA 1
ATOM 547 C C . PHE A 1 73 ? -4.929 7.637 4.344 1.00 96.75 73 PHE A C 1
ATOM 549 O O . PHE A 1 73 ? -4.054 8.492 4.486 1.00 96.75 73 PHE A O 1
ATOM 556 N N . GLU A 1 74 ? -6.184 7.805 4.741 1.00 94.88 74 GLU A N 1
ATOM 557 C CA . GLU A 1 74 ? -6.626 8.878 5.628 1.00 94.88 74 GLU A CA 1
ATOM 558 C C . GLU A 1 74 ? -7.033 8.241 6.957 1.00 94.88 74 GLU A C 1
ATOM 560 O O . GLU A 1 74 ? -7.913 7.373 7.007 1.00 94.88 74 GLU A O 1
ATOM 565 N N . GLY A 1 75 ? -6.337 8.609 8.034 1.00 91.81 75 GLY A N 1
ATOM 566 C CA . GLY A 1 75 ? -6.343 7.786 9.241 1.00 91.81 75 GLY A CA 1
ATOM 567 C C . GLY A 1 75 ? -5.810 6.380 8.932 1.00 91.81 75 GLY A C 1
ATOM 568 O O . GLY A 1 75 ? -4.717 6.241 8.389 1.00 91.81 75 GLY A O 1
ATOM 569 N N . ASP A 1 76 ? -6.583 5.343 9.258 1.00 94.12 76 ASP A N 1
ATOM 570 C CA . ASP A 1 76 ? -6.227 3.943 8.966 1.00 94.12 76 ASP A CA 1
ATOM 571 C C . ASP A 1 76 ? -6.852 3.419 7.662 1.00 94.12 76 ASP A C 1
ATOM 573 O O . ASP A 1 76 ? -6.581 2.298 7.254 1.00 94.12 76 ASP A O 1
ATOM 577 N N . LYS A 1 77 ? -7.689 4.201 6.976 1.00 96.62 77 LYS A N 1
ATOM 578 C CA . LYS A 1 77 ? -8.499 3.694 5.862 1.00 96.62 77 LYS A CA 1
ATOM 579 C C . LYS A 1 77 ? -7.909 4.060 4.510 1.00 96.62 77 LYS A C 1
ATOM 581 O O . LYS A 1 77 ? -7.635 5.232 4.254 1.00 96.62 77 LYS A O 1
ATOM 586 N N . ALA A 1 78 ? -7.789 3.080 3.618 1.00 97.25 78 ALA A N 1
ATOM 587 C CA . ALA A 1 78 ? -7.396 3.305 2.232 1.00 97.25 78 ALA A CA 1
ATOM 588 C C . ALA A 1 78 ? -8.423 4.205 1.520 1.00 97.25 78 ALA A C 1
ATOM 590 O O . ALA A 1 78 ? -9.630 3.940 1.527 1.00 97.25 78 ALA A O 1
ATOM 591 N N . ARG A 1 79 ? -7.942 5.293 0.918 1.00 95.94 79 ARG A N 1
ATOM 592 C CA . ARG A 1 79 ? -8.752 6.272 0.171 1.00 95.94 79 ARG A CA 1
ATOM 593 C C . ARG A 1 79 ? -8.442 6.255 -1.311 1.00 95.94 79 ARG A C 1
ATOM 595 O O . ARG A 1 79 ? -9.350 6.388 -2.123 1.00 95.94 79 ARG A O 1
ATOM 602 N N . LEU A 1 80 ? -7.170 6.073 -1.640 1.00 96.00 80 LEU A N 1
ATOM 603 C CA . LEU A 1 80 ? -6.686 5.997 -3.006 1.00 96.00 80 LEU A CA 1
ATOM 604 C C . LEU A 1 80 ? -5.780 4.781 -3.126 1.00 96.00 80 LEU A C 1
ATOM 606 O O . LEU A 1 80 ? -4.851 4.635 -2.338 1.00 96.00 80 LEU A O 1
ATOM 610 N N . ILE A 1 81 ? -6.065 3.930 -4.104 1.00 96.69 81 ILE A N 1
ATOM 611 C CA . ILE A 1 81 ? -5.235 2.796 -4.503 1.00 96.69 81 ILE A CA 1
ATOM 612 C C . ILE A 1 81 ? -4.922 3.028 -5.974 1.00 96.69 81 ILE A C 1
ATOM 614 O O . ILE A 1 81 ? -5.837 3.245 -6.769 1.00 96.69 81 ILE A O 1
ATOM 618 N N . GLN A 1 82 ? -3.643 3.045 -6.317 1.00 94.94 82 GLN A N 1
ATOM 619 C CA . GLN A 1 82 ? -3.189 3.306 -7.671 1.00 94.94 82 GLN A CA 1
ATOM 620 C C . GLN A 1 82 ? -2.026 2.392 -8.028 1.00 94.94 82 GLN A C 1
ATOM 622 O O . GLN A 1 82 ? -1.148 2.123 -7.210 1.00 94.94 82 GLN A O 1
ATOM 62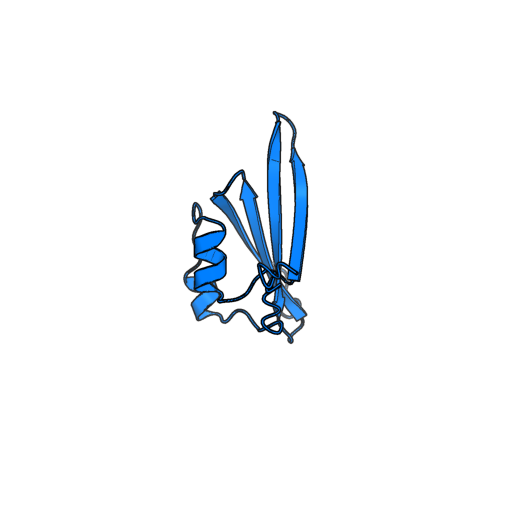7 N N . GLU A 1 83 ? -2.007 1.976 -9.281 1.00 92.44 83 GLU A N 1
ATOM 628 C CA . GLU A 1 83 ? -0.869 1.338 -9.916 1.00 92.44 83 GLU A CA 1
ATOM 629 C C . GLU A 1 83 ? -0.290 2.323 -10.930 1.00 92.44 83 GLU A C 1
ATOM 631 O O . GLU A 1 83 ? -1.022 2.948 -11.703 1.00 92.44 83 GLU A O 1
ATOM 636 N N . TYR A 1 84 ? 1.024 2.482 -10.906 1.00 89.50 84 TYR A N 1
ATOM 637 C CA . TYR A 1 84 ? 1.772 3.174 -11.939 1.00 89.50 84 TYR A CA 1
ATOM 638 C C . TYR A 1 84 ? 2.612 2.144 -12.677 1.00 89.50 84 TYR A C 1
ATOM 640 O O . TYR A 1 84 ? 3.465 1.500 -12.075 1.00 89.50 84 TYR A O 1
ATOM 648 N N . ASP A 1 85 ? 2.393 2.026 -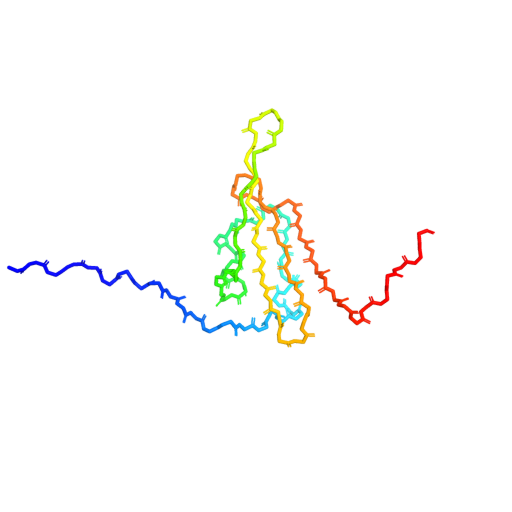13.980 1.00 87.94 85 ASP A N 1
ATOM 649 C CA . ASP A 1 85 ? 3.185 1.183 -14.864 1.00 87.94 85 ASP A CA 1
ATOM 650 C C . ASP A 1 85 ? 3.824 2.078 -15.940 1.00 87.94 85 ASP A C 1
ATOM 652 O O . ASP A 1 85 ? 3.094 2.650 -16.755 1.00 87.94 85 ASP A O 1
ATOM 656 N N . PRO A 1 86 ? 5.163 2.234 -15.958 1.00 81.19 86 PRO A N 1
ATOM 657 C CA . PRO A 1 86 ? 5.845 3.063 -16.950 1.00 81.19 86 PRO A CA 1
ATOM 658 C C . PRO A 1 86 ? 5.731 2.516 -18.383 1.00 81.19 86 PRO A C 1
ATOM 660 O O . PRO A 1 86 ? 5.944 3.273 -19.329 1.00 81.19 86 PRO A O 1
ATOM 663 N N . ALA A 1 87 ? 5.411 1.230 -18.562 1.00 83.25 87 ALA A N 1
ATOM 664 C CA . ALA A 1 87 ? 5.188 0.621 -19.871 1.00 83.25 87 ALA A CA 1
ATOM 665 C C . ALA A 1 87 ? 3.746 0.810 -20.372 1.00 83.25 87 ALA A C 1
ATOM 667 O O . ALA A 1 87 ? 3.475 0.614 -21.561 1.00 83.25 87 ALA A O 1
ATOM 668 N N . LYS A 1 88 ? 2.817 1.218 -19.499 1.00 78.00 88 LYS A N 1
ATOM 669 C CA . LYS A 1 88 ? 1.428 1.474 -19.873 1.00 78.00 88 LYS A CA 1
ATOM 670 C C . LYS A 1 88 ? 1.312 2.867 -20.502 1.00 78.00 88 LYS A C 1
ATOM 672 O O . LYS A 1 88 ? 1.622 3.860 -19.842 1.00 78.00 88 LYS A O 1
ATOM 677 N N . PRO A 1 89 ? 0.853 2.985 -21.762 1.00 72.81 89 PRO A N 1
ATOM 678 C CA . PRO A 1 89 ? 0.694 4.287 -22.391 1.00 72.81 89 PRO A CA 1
ATOM 679 C C . PRO A 1 89 ? -0.293 5.139 -21.586 1.00 72.81 89 PRO A C 1
ATOM 681 O O . PRO A 1 89 ? -1.374 4.673 -21.217 1.00 72.81 89 PRO A O 1
ATOM 684 N N . ALA A 1 90 ? 0.077 6.393 -21.314 1.00 65.94 90 ALA A N 1
ATOM 685 C CA . ALA A 1 90 ? -0.841 7.356 -20.723 1.00 65.94 90 ALA A CA 1
ATOM 686 C C . ALA A 1 90 ? -2.049 7.501 -21.658 1.00 65.94 90 ALA A C 1
ATOM 688 O O . ALA A 1 90 ? -1.886 7.823 -22.836 1.00 65.94 90 ALA A O 1
ATOM 689 N N . LEU A 1 91 ? -3.254 7.228 -21.149 1.00 57.31 91 LEU A N 1
ATOM 690 C CA . LEU A 1 91 ? -4.469 7.419 -21.935 1.00 57.31 91 LEU A CA 1
ATOM 691 C C . LEU A 1 91 ? -4.552 8.897 -22.362 1.00 57.31 91 LEU A C 1
ATOM 693 O O . LEU A 1 91 ? -4.319 9.775 -21.521 1.00 57.31 91 LEU A O 1
ATOM 697 N N . PRO A 1 92 ? -4.851 9.194 -23.641 1.00 51.75 92 PRO A N 1
ATOM 698 C CA . PRO A 1 92 ? -5.116 10.563 -24.058 1.00 51.75 92 PRO A CA 1
ATOM 699 C C . PRO A 1 92 ? -6.300 11.115 -23.252 1.00 51.75 92 PRO A C 1
ATOM 701 O O . PRO A 1 92 ? -7.272 10.400 -23.004 1.00 51.75 92 PRO A O 1
ATOM 704 N N . ARG A 1 93 ? -6.156 12.362 -22.791 1.00 50.97 93 ARG A N 1
ATOM 705 C CA . ARG A 1 93 ? -7.184 13.094 -22.041 1.00 50.97 93 ARG A CA 1
ATOM 706 C C . ARG A 1 93 ? -8.308 13.576 -22.943 1.00 50.97 93 ARG A C 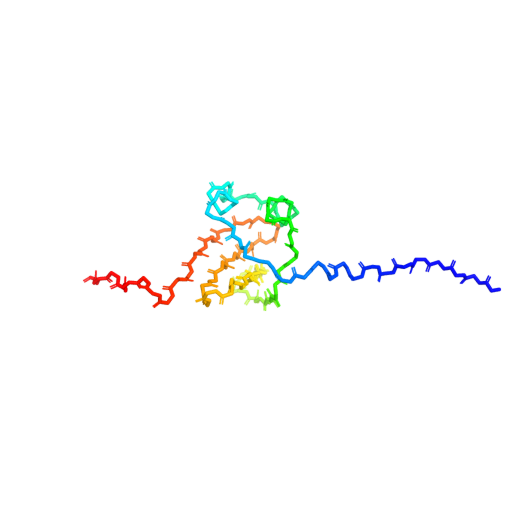1
ATOM 708 O O . ARG A 1 93 ? -8.000 13.931 -24.101 1.00 50.97 93 ARG A O 1
#

Radius of gyration: 15.62 Å; chains: 1; bounding box: 33×32×56 Å

Foldseek 3Di:
DDDDDDPPPVCPDQADQDPVLLVVDDWFDFPVVNCVSSVHFAPDWDWDQDPPGWIKIWGWGAHPQRKIWIFIDTPGTTDDTDIDDPPDDDPDD

Sequence (93 aa):
MSALAFVGCGLRPPRNVTPEEYGQLKSDMSYRQVVTIIGAEPDKVDHAKVPRGASLKTCTWKNKDGSLVGITFEGDKARLIQEYDPAKPALPR